Protein AF-A0A708UEP5-F1 (afdb_monomer)

Mean predicted aligned error: 2.17 Å

Foldseek 3Di:
DDDDPVVVVVCVVPHDFAKDFDFDADPVRDTDWDQACDDDVHRDTGTDMDTADVPRDPVNRVVD

InterPro domains:
  IPR000086 NUDIX hydrolase domain [PF00293] (21-64)
  IPR015797 NUDIX hydrolase-like domain superfamily [SSF55811] (2-64)

Sequence (64 aa):
MFLRQEDFAAVVRATPLISLDFIVENGQGEILLGQRLNRPAQGYWFVPGGRVCKDETLEAAFAR

Organism: Salmonella typhimurium (NCBI:txid90371)

Nearest PDB structures (foldseek):
  1rya-assembly1_B  TM=1.008E+00  e=7.166E-08  Escherichia coli
  2i8u-assembly1_B  TM=1.011E+00  e=1.491E-07  Escherichia coli
  2gt2-assembly1_A  TM=9.783E-01  e=1.820E-07  Escherichia coli
  2gt2-assembly2_C  TM=9.681E-01  e=1.703E-07  Escherichia coli
  2gt4-assembly2_C-2  TM=9.861E-01  e=3.786E-07  Escherichia coli K-12

Solvent-accessible surface area (backbone atoms only — not comparable to full-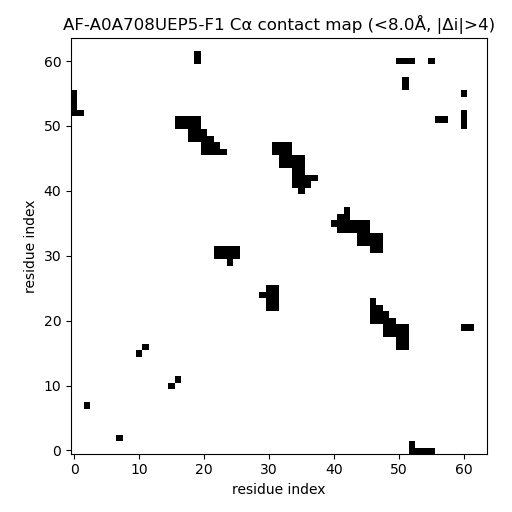atom values): 4128 Å² total; per-residue (Å²): 93,90,68,58,71,70,59,45,53,50,44,69,74,74,45,88,84,55,69,50,74,45,91,45,70,50,100,83,75,47,72,54,64,44,71,31,88,51,81,78,69,51,74,37,74,37,59,53,65,50,69,55,39,71,96,52,52,70,70,59,51,73,76,106

Structure (mmCIF, N/CA/C/O backbone):
data_AF-A0A708UEP5-F1
#
_entry.id   AF-A0A708UEP5-F1
#
loop_
_atom_site.group_PDB
_atom_site.id
_atom_site.type_symbol
_atom_site.label_atom_id
_atom_site.label_alt_id
_atom_site.label_comp_id
_atom_site.label_asym_id
_atom_site.label_entity_id
_atom_site.label_seq_id
_atom_site.pdbx_PDB_ins_code
_atom_site.Cartn_x
_atom_site.Cartn_y
_atom_site.Cartn_z
_atom_site.occupancy
_atom_site.B_iso_or_equiv
_atom_site.auth_seq_id
_atom_site.auth_comp_id
_atom_site.auth_asym_id
_atom_site.auth_atom_id
_atom_site.pdbx_PDB_model_num
ATOM 1 N N . MET A 1 1 ? 8.660 7.867 -8.276 1.00 91.75 1 MET A N 1
ATOM 2 C CA . MET A 1 1 ? 8.310 7.568 -9.689 1.00 91.75 1 MET A CA 1
ATOM 3 C C . MET A 1 1 ? 6.986 6.804 -9.807 1.00 91.75 1 MET A C 1
ATOM 5 O O . MET A 1 1 ? 6.889 5.680 -9.318 1.00 91.75 1 MET A O 1
ATOM 9 N N . PHE A 1 2 ? 5.984 7.377 -10.487 1.00 95.81 2 PHE A N 1
ATOM 10 C CA . PHE A 1 2 ? 4.805 6.626 -10.940 1.00 95.81 2 PHE A CA 1
ATOM 11 C C . PHE A 1 2 ? 5.141 5.857 -12.221 1.00 95.81 2 PHE A C 1
ATOM 13 O O . PHE A 1 2 ? 5.730 6.411 -13.144 1.00 95.81 2 PHE A O 1
ATOM 20 N N . LEU A 1 3 ? 4.809 4.566 -12.244 1.00 97.31 3 LEU A N 1
ATOM 21 C CA . LEU A 1 3 ? 5.126 3.668 -13.353 1.00 97.31 3 LEU A CA 1
ATOM 22 C C . LEU A 1 3 ? 3.968 3.622 -14.348 1.00 97.31 3 LEU A C 1
ATOM 24 O O . LEU A 1 3 ? 2.808 3.775 -13.962 1.00 97.31 3 LEU A O 1
ATOM 28 N N . ARG A 1 4 ? 4.285 3.337 -15.613 1.00 98.12 4 ARG A N 1
ATOM 29 C CA . ARG A 1 4 ? 3.278 2.953 -16.607 1.00 98.12 4 ARG A CA 1
ATOM 30 C C . ARG A 1 4 ? 2.625 1.639 -16.175 1.00 98.12 4 ARG A C 1
ATOM 32 O O . ARG A 1 4 ? 3.232 0.837 -15.464 1.00 98.12 4 ARG A O 1
ATOM 39 N N . GLN A 1 5 ? 1.393 1.404 -16.619 1.00 97.56 5 GLN A N 1
ATOM 40 C CA . GLN A 1 5 ? 0.590 0.267 -16.160 1.00 97.56 5 GLN A CA 1
ATOM 41 C C . GLN A 1 5 ? 1.275 -1.092 -16.387 1.00 97.56 5 GLN A C 1
ATOM 43 O O . GLN A 1 5 ? 1.225 -1.954 -15.511 1.00 97.56 5 GLN A O 1
ATOM 48 N N . GLU A 1 6 ? 1.926 -1.282 -17.537 1.00 98.19 6 GLU A N 1
ATOM 49 C CA . GLU A 1 6 ? 2.640 -2.521 -17.876 1.00 98.19 6 GLU A CA 1
ATOM 50 C C . GLU A 1 6 ? 3.808 -2.805 -16.922 1.00 98.19 6 GLU A C 1
ATOM 52 O O . GLU A 1 6 ? 3.917 -3.912 -16.385 1.00 98.19 6 GLU A O 1
ATOM 57 N N . ASP A 1 7 ? 4.603 -1.775 -16.627 1.00 98.19 7 ASP A N 1
ATOM 58 C CA . ASP A 1 7 ? 5.742 -1.853 -15.716 1.00 98.19 7 ASP A CA 1
ATOM 59 C C . ASP A 1 7 ? 5.258 -2.110 -14.282 1.00 98.19 7 ASP A C 1
ATOM 61 O O . ASP A 1 7 ? 5.791 -2.966 -13.576 1.00 98.19 7 ASP A O 1
ATOM 65 N N . PHE A 1 8 ? 4.191 -1.425 -13.854 1.00 98.12 8 PHE A N 1
ATOM 66 C CA . PHE A 1 8 ? 3.620 -1.632 -12.525 1.0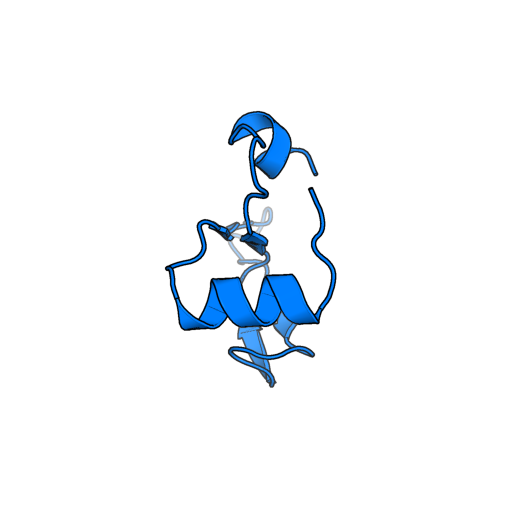0 98.12 8 PHE A CA 1
ATOM 67 C C . PHE A 1 8 ? 3.057 -3.047 -12.355 1.00 98.12 8 PHE A C 1
ATOM 69 O O . PHE A 1 8 ? 3.293 -3.684 -11.329 1.00 98.12 8 PHE A O 1
ATOM 76 N N . ALA A 1 9 ? 2.368 -3.579 -13.366 1.00 98.19 9 ALA A N 1
ATOM 77 C CA . ALA A 1 9 ? 1.859 -4.945 -13.331 1.00 98.19 9 ALA A CA 1
ATOM 78 C C . ALA A 1 9 ? 2.992 -5.983 -13.245 1.00 98.19 9 ALA A C 1
ATOM 80 O O . ALA A 1 9 ? 2.838 -6.994 -12.561 1.00 98.19 9 ALA A O 1
ATOM 81 N N . ALA A 1 10 ? 4.126 -5.744 -13.914 1.00 98.44 10 ALA A N 1
ATOM 82 C CA . ALA A 1 10 ? 5.304 -6.600 -13.795 1.00 98.44 10 ALA A CA 1
ATOM 83 C C . ALA A 1 10 ? 5.886 -6.577 -12.373 1.00 98.44 10 ALA A C 1
ATOM 85 O O . ALA A 1 10 ? 6.142 -7.641 -11.813 1.00 98.44 10 ALA A O 1
ATOM 86 N N . VAL A 1 11 ? 6.003 -5.394 -11.760 1.00 98.19 11 VAL A N 1
ATOM 87 C CA . VAL A 1 11 ? 6.454 -5.241 -10.366 1.00 98.19 11 VAL A CA 1
ATOM 88 C C . VAL A 1 11 ? 5.534 -5.996 -9.405 1.00 98.19 11 VAL A C 1
ATOM 90 O O . VAL A 1 11 ? 6.022 -6.810 -8.630 1.00 98.19 11 VAL A O 1
ATOM 93 N N . VAL A 1 12 ? 4.212 -5.806 -9.504 1.00 98.06 12 VAL A N 1
ATOM 94 C CA . VAL A 1 12 ? 3.225 -6.480 -8.633 1.00 98.06 12 VAL A CA 1
ATOM 95 C C . VAL A 1 12 ? 3.325 -8.009 -8.713 1.00 98.06 12 VAL A C 1
ATOM 97 O O . VAL A 1 12 ? 3.090 -8.685 -7.716 1.00 98.06 12 VAL A O 1
ATOM 100 N N . ARG A 1 13 ? 3.673 -8.571 -9.879 1.00 98.31 13 ARG A N 1
ATOM 101 C CA . ARG A 1 13 ? 3.858 -10.024 -10.037 1.00 98.31 13 ARG A CA 1
ATOM 102 C C . ARG A 1 13 ? 5.175 -10.538 -9.462 1.00 98.31 13 ARG A C 1
ATOM 104 O O . ARG A 1 13 ? 5.228 -11.690 -9.047 1.00 98.31 13 ARG A O 1
ATOM 111 N N . ALA A 1 14 ? 6.234 -9.737 -9.524 1.00 98.25 14 ALA A N 1
ATOM 112 C CA . ALA A 1 14 ? 7.598 -10.219 -9.324 1.00 98.25 14 ALA A CA 1
ATOM 113 C C . ALA A 1 14 ? 8.179 -9.898 -7.942 1.00 98.25 14 ALA A C 1
ATOM 115 O O . ALA A 1 14 ? 9.128 -10.555 -7.521 1.00 98.25 14 ALA A O 1
ATOM 116 N N . THR A 1 15 ? 7.656 -8.889 -7.244 1.00 97.50 15 THR A N 1
ATOM 117 C CA . THR A 1 15 ? 8.224 -8.422 -5.974 1.00 97.50 15 THR A CA 1
ATOM 118 C C . THR A 1 15 ? 7.138 -7.892 -5.038 1.00 97.50 15 THR A C 1
ATOM 120 O O . THR A 1 15 ? 6.132 -7.352 -5.507 1.00 97.50 15 THR A O 1
ATOM 123 N N . PRO A 1 16 ? 7.323 -7.990 -3.708 1.00 98.06 16 PRO A N 1
ATOM 124 C CA . PRO A 1 16 ? 6.481 -7.270 -2.762 1.00 98.06 16 PRO A CA 1
ATOM 125 C C . PRO A 1 16 ? 6.516 -5.756 -3.012 1.00 98.06 16 PRO A C 1
ATOM 127 O O . PRO A 1 16 ? 7.531 -5.196 -3.439 1.00 98.06 16 PRO A O 1
ATOM 130 N N . LEU A 1 17 ? 5.397 -5.100 -2.702 1.00 98.19 17 LEU A N 1
ATOM 131 C CA . LEU A 1 17 ? 5.318 -3.646 -2.599 1.00 98.19 17 LEU A CA 1
ATOM 132 C C . LEU A 1 17 ? 5.634 -3.214 -1.164 1.00 98.19 17 LEU A C 1
ATOM 134 O O . LEU A 1 17 ? 5.257 -3.893 -0.214 1.00 98.19 17 LEU A O 1
ATOM 138 N N . ILE A 1 18 ? 6.279 -2.057 -1.026 1.00 98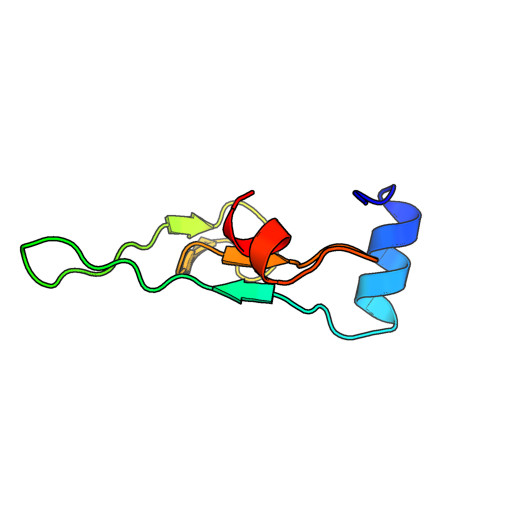.19 18 ILE A N 1
ATOM 139 C CA . ILE A 1 18 ? 6.478 -1.376 0.258 1.00 98.19 18 ILE A CA 1
ATOM 140 C C . ILE A 1 18 ? 5.386 -0.314 0.377 1.00 98.19 18 ILE A C 1
ATOM 142 O O . ILE A 1 18 ? 5.172 0.445 -0.572 1.00 98.19 18 ILE A O 1
ATOM 146 N N . SER A 1 19 ? 4.687 -0.257 1.508 1.00 98.12 19 SER A N 1
ATOM 147 C CA . SER A 1 19 ? 3.590 0.686 1.739 1.00 98.12 19 SER A CA 1
ATOM 148 C C . SER A 1 19 ? 3.602 1.276 3.142 1.00 98.12 19 SER A C 1
ATOM 150 O O . SER A 1 19 ? 4.189 0.711 4.062 1.00 98.12 19 SER A O 1
ATOM 152 N N . LEU A 1 20 ? 2.937 2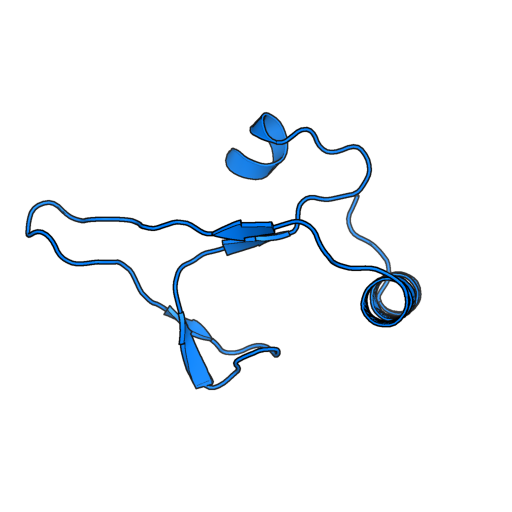.422 3.268 1.00 98.62 20 LEU A N 1
ATOM 153 C CA . LEU A 1 20 ? 2.576 3.058 4.525 1.00 98.62 20 LEU A CA 1
ATOM 154 C C . LEU A 1 20 ? 1.057 2.976 4.676 1.00 98.62 20 LEU A C 1
ATOM 156 O O . LEU A 1 20 ? 0.333 3.346 3.750 1.00 98.62 20 LEU A O 1
ATOM 160 N N . ASP A 1 21 ? 0.613 2.521 5.842 1.00 98.38 21 ASP A N 1
ATOM 161 C CA . ASP A 1 21 ? -0.789 2.515 6.254 1.00 98.38 21 ASP A CA 1
ATOM 162 C C . ASP A 1 21 ? -0.953 3.451 7.454 1.00 98.38 21 ASP A C 1
ATOM 164 O O . ASP A 1 21 ? -0.077 3.537 8.319 1.00 98.38 21 ASP A O 1
ATOM 168 N N . PHE A 1 22 ? -2.079 4.159 7.506 1.00 98.50 22 PHE A N 1
ATOM 169 C CA . PHE A 1 22 ? -2.313 5.225 8.470 1.00 98.50 22 PHE A CA 1
ATOM 170 C C . PHE A 1 22 ? -3.471 4.882 9.399 1.00 98.50 22 PHE A C 1
ATOM 172 O O . PHE A 1 22 ? -4.635 4.869 9.001 1.00 98.50 22 PHE A O 1
ATOM 179 N N . ILE A 1 23 ? -3.153 4.669 10.672 1.00 98.50 23 IL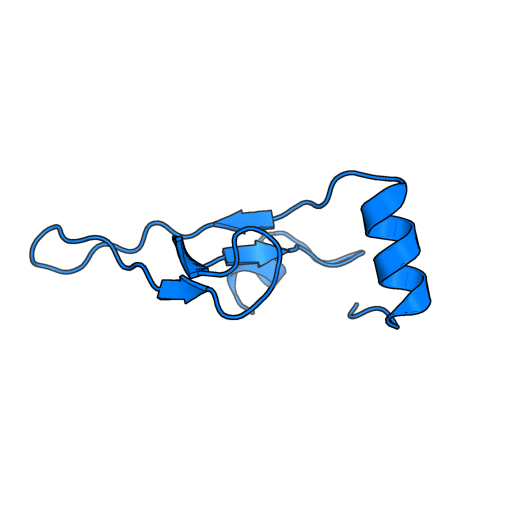E A N 1
ATOM 180 C CA . ILE A 1 23 ? -4.152 4.613 11.737 1.00 98.50 23 ILE A CA 1
ATOM 181 C C . ILE A 1 23 ? -4.401 6.054 12.182 1.00 98.50 23 ILE A C 1
ATOM 183 O O . ILE A 1 23 ? -3.585 6.639 12.890 1.00 98.50 23 ILE A O 1
ATOM 187 N N . VAL A 1 24 ? -5.498 6.642 11.704 1.00 98.50 24 VAL A N 1
ATOM 188 C CA . VAL A 1 24 ? -5.869 8.028 12.016 1.00 98.50 24 VAL A CA 1
ATOM 189 C C . VAL A 1 24 ? -7.003 8.014 13.026 1.00 98.50 24 VAL A C 1
ATOM 191 O O . VAL A 1 24 ? -8.100 7.553 12.714 1.00 98.50 24 VAL A O 1
ATOM 194 N N . GLU A 1 25 ? -6.721 8.523 14.220 1.00 98.69 25 GLU A N 1
ATOM 195 C CA . GLU A 1 25 ? -7.665 8.620 15.331 1.00 98.69 25 GLU A CA 1
ATOM 196 C C . GLU A 1 25 ? -8.223 10.047 15.436 1.00 98.69 25 GLU A C 1
ATOM 198 O O . GLU A 1 25 ? -7.486 11.026 15.283 1.00 98.69 25 GLU A O 1
ATOM 203 N N . ASN A 1 26 ? -9.529 10.183 15.674 1.00 98.38 26 ASN A N 1
ATOM 204 C CA . ASN A 1 26 ? -10.156 11.477 15.950 1.00 98.38 26 ASN A CA 1
ATOM 205 C C . ASN A 1 26 ? -10.208 11.777 17.463 1.00 98.38 26 ASN A C 1
ATOM 207 O O . ASN A 1 26 ? -9.869 10.946 18.298 1.00 98.38 26 ASN A O 1
ATOM 211 N N . GLY A 1 27 ? -10.689 12.963 17.850 1.00 98.62 27 GLY A N 1
ATOM 212 C CA . GLY A 1 27 ? -10.790 13.348 19.268 1.00 98.62 27 GLY A CA 1
ATOM 213 C C . GLY A 1 27 ? -11.774 12.525 20.118 1.00 98.62 27 GLY A C 1
ATOM 214 O O . GLY A 1 27 ? -11.881 12.780 21.314 1.00 98.62 27 GLY A O 1
ATOM 215 N N . GLN A 1 28 ? -12.510 11.581 19.522 1.00 98.50 28 GLN A N 1
ATOM 216 C CA . GLN A 1 28 ? -13.465 10.691 20.193 1.00 98.50 28 GLN A CA 1
ATOM 217 C C . GLN A 1 28 ? -12.946 9.246 20.312 1.00 98.50 28 GLN A C 1
ATOM 219 O O . GLN A 1 28 ? -13.648 8.397 20.857 1.00 98.50 28 GLN A O 1
ATOM 224 N N . GLY A 1 29 ? -11.733 8.957 19.829 1.00 98.31 29 GLY A N 1
ATOM 225 C CA . GLY A 1 29 ? -11.152 7.612 19.847 1.00 98.31 29 GLY A CA 1
ATOM 226 C C . GLY A 1 29 ? -11.597 6.709 18.694 1.00 98.31 29 GLY A C 1
ATOM 227 O O . GLY A 1 29 ? -11.417 5.493 18.751 1.00 98.31 29 GLY A O 1
ATOM 228 N N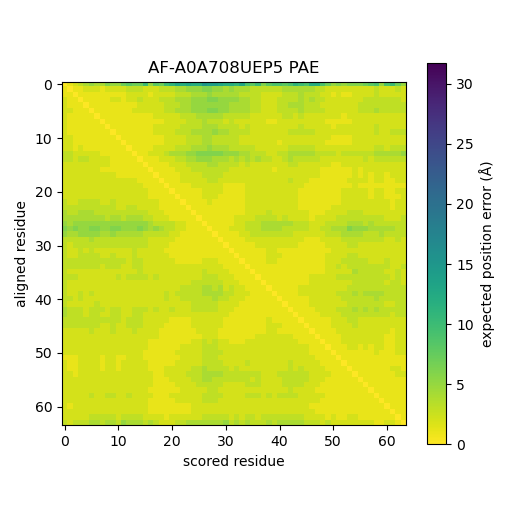 . GLU A 1 30 ? -12.203 7.273 17.647 1.00 98.69 30 GLU A N 1
ATOM 229 C CA . GLU A 1 30 ? -12.630 6.522 16.463 1.00 98.69 30 GLU A CA 1
ATOM 230 C C . GLU A 1 30 ? -11.528 6.500 15.398 1.00 98.69 30 GLU A C 1
ATOM 232 O O . GLU A 1 30 ? -10.782 7.470 15.244 1.00 98.69 30 GLU A O 1
ATOM 237 N N . ILE A 1 31 ? -11.466 5.417 14.615 1.00 98.69 31 ILE A N 1
ATOM 238 C CA . ILE A 1 31 ? -10.463 5.231 13.558 1.00 98.69 31 ILE A CA 1
ATOM 239 C C . ILE A 1 31 ? -11.054 5.502 12.177 1.00 98.69 31 ILE A C 1
ATOM 241 O O . ILE A 1 31 ? -12.100 4.962 11.809 1.00 98.69 31 ILE A O 1
ATOM 245 N N . LEU A 1 32 ? -10.339 6.294 11.377 1.00 98.69 32 LEU A N 1
ATOM 246 C CA . LEU A 1 32 ? -10.702 6.565 9.992 1.00 98.69 32 LEU A CA 1
ATOM 247 C C . LEU A 1 32 ? -10.571 5.306 9.129 1.00 98.69 32 LEU A C 1
ATOM 249 O O . LEU A 1 32 ? -9.486 4.746 8.965 1.00 98.69 32 LEU A O 1
ATOM 253 N N . LEU A 1 33 ? -11.678 4.934 8.493 1.00 98.69 33 LEU A N 1
ATOM 254 C CA . LEU A 1 33 ? -11.733 3.896 7.474 1.00 98.69 33 LEU A CA 1
ATOM 255 C C . LEU A 1 33 ? -12.427 4.437 6.223 1.00 98.69 33 LEU A C 1
ATOM 257 O O . LEU A 1 33 ? -13.388 5.199 6.306 1.00 98.69 33 LEU A O 1
ATOM 261 N N . GLY A 1 34 ? -11.963 3.999 5.056 1.00 98.44 34 GLY A N 1
ATOM 262 C CA . GLY A 1 34 ? -12.619 4.240 3.775 1.00 98.44 34 GLY A CA 1
ATOM 263 C C . GLY A 1 34 ? -13.046 2.930 3.124 1.00 98.44 34 GLY A C 1
ATOM 264 O O . GLY A 1 34 ? -12.310 1.941 3.170 1.00 98.44 34 GLY A O 1
ATOM 265 N N . GLN A 1 35 ? -14.216 2.912 2.482 1.00 98.38 35 GLN A N 1
ATOM 266 C CA . GLN A 1 35 ? -14.618 1.772 1.661 1.00 98.38 35 GLN A CA 1
ATOM 267 C C . GLN A 1 35 ? -13.875 1.805 0.318 1.00 98.38 35 GLN A C 1
ATOM 269 O O . GLN A 1 35 ? -14.023 2.730 -0.482 1.00 98.38 35 GLN A O 1
ATOM 274 N N . ARG A 1 36 ? -13.043 0.794 0.060 1.00 98.44 36 ARG A N 1
ATOM 275 C CA . ARG A 1 36 ? -12.136 0.780 -1.095 1.00 98.44 36 ARG A CA 1
ATOM 276 C C . ARG A 1 36 ? -12.880 0.563 -2.411 1.00 98.44 36 ARG A C 1
ATOM 278 O O . ARG A 1 36 ? -13.528 -0.462 -2.603 1.00 98.44 36 ARG A O 1
ATOM 285 N N . LEU A 1 37 ? -12.675 1.460 -3.374 1.00 98.25 37 LEU A N 1
ATOM 286 C CA . LEU A 1 37 ? -13.205 1.311 -4.739 1.00 98.25 37 LEU A CA 1
ATOM 287 C C . LEU A 1 37 ? -12.287 0.505 -5.667 1.00 98.25 37 LEU A C 1
ATOM 289 O O . LEU A 1 37 ? -12.750 -0.034 -6.669 1.00 98.25 37 LEU A O 1
ATOM 293 N N . ASN A 1 38 ? -11.000 0.392 -5.332 1.00 97.69 38 ASN 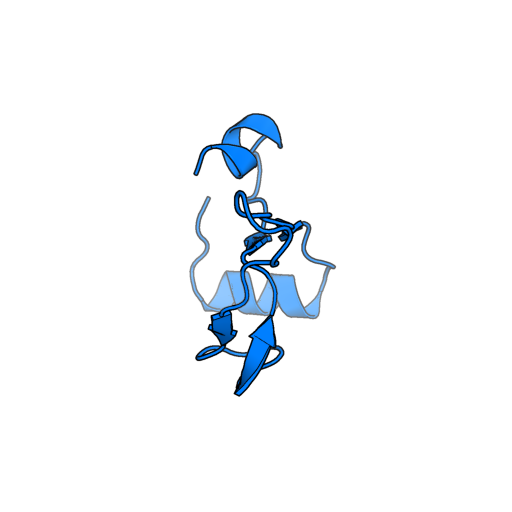A N 1
ATOM 294 C CA . ASN A 1 38 ? -9.981 -0.245 -6.165 1.00 97.69 38 ASN A CA 1
ATOM 295 C C . ASN A 1 38 ? -9.526 -1.578 -5.570 1.00 97.69 38 ASN A C 1
ATOM 297 O O . ASN A 1 38 ? -9.461 -1.733 -4.350 1.00 97.69 38 ASN A O 1
ATOM 301 N N . ARG A 1 39 ? -9.140 -2.524 -6.434 1.00 96.88 39 ARG A N 1
ATOM 302 C CA . ARG A 1 39 ? -8.424 -3.737 -6.010 1.00 96.88 39 ARG A CA 1
ATOM 303 C C . ARG A 1 39 ? -6.999 -3.378 -5.561 1.00 96.88 39 ARG A C 1
ATOM 305 O O . ARG A 1 39 ? -6.433 -2.421 -6.088 1.00 96.88 39 ARG A O 1
ATOM 312 N N . PRO A 1 40 ? -6.386 -4.146 -4.645 1.00 96.56 40 PRO A N 1
ATOM 313 C CA . PRO A 1 40 ? -6.948 -5.264 -3.873 1.00 96.56 40 PRO A CA 1
ATOM 314 C C . PRO A 1 40 ? -7.910 -4.794 -2.769 1.00 96.56 40 PRO A C 1
ATOM 316 O O . PRO A 1 40 ? -8.060 -3.592 -2.560 1.00 96.56 40 PRO A O 1
ATOM 319 N N . ALA A 1 41 ? -8.564 -5.740 -2.082 1.00 96.69 41 ALA A N 1
ATOM 320 C CA . ALA A 1 41 ? -9.528 -5.474 -1.001 1.00 96.69 41 ALA A CA 1
ATOM 321 C C . ALA A 1 41 ? -10.663 -4.504 -1.396 1.00 96.69 41 ALA A C 1
ATOM 323 O O . ALA A 1 41 ? -11.153 -3.727 -0.583 1.00 96.69 41 ALA A O 1
ATOM 324 N N . GLN A 1 42 ? -11.074 -4.534 -2.665 1.00 98.19 42 GLN A N 1
ATOM 325 C CA . GLN A 1 42 ? -12.194 -3.742 -3.169 1.00 98.19 42 GLN A CA 1
ATOM 326 C C . GLN A 1 42 ? -13.482 -4.102 -2.413 1.00 98.19 42 GLN A C 1
ATOM 328 O O . GLN A 1 42 ? -13.765 -5.279 -2.208 1.00 98.19 42 GLN A O 1
ATOM 333 N N . GLY A 1 43 ? -14.252 -3.094 -2.010 1.00 98.12 43 GLY A N 1
ATOM 334 C CA . GLY A 1 43 ? -15.500 -3.237 -1.257 1.00 98.12 43 GLY A CA 1
ATOM 335 C C . GLY A 1 43 ? -15.335 -3.309 0.265 1.00 98.12 43 GLY A C 1
ATOM 336 O O . GLY A 1 43 ? -16.327 -3.144 0.973 1.00 98.12 43 GLY A O 1
ATOM 337 N N . TYR A 1 44 ? -14.112 -3.492 0.776 1.00 98.56 44 TYR A N 1
ATOM 338 C CA . TYR A 1 44 ? -13.832 -3.533 2.214 1.00 98.56 44 TYR A CA 1
ATOM 339 C C . TYR A 1 44 ? -13.589 -2.135 2.788 1.00 98.56 44 TYR A C 1
ATOM 341 O O . TYR A 1 44 ? -13.056 -1.256 2.106 1.00 98.56 44 TYR A O 1
ATOM 349 N N . TRP A 1 45 ? -13.932 -1.965 4.066 1.00 98.50 45 TRP A N 1
ATOM 350 C CA . TRP A 1 45 ? -13.461 -0.853 4.889 1.00 98.50 45 TRP A CA 1
ATOM 351 C C . TRP A 1 45 ? -11.994 -1.074 5.243 1.00 98.50 45 TRP A C 1
ATOM 353 O O . TRP A 1 45 ? -11.625 -2.148 5.717 1.00 98.50 45 TRP A O 1
ATOM 363 N N . PHE A 1 46 ? -11.158 -0.077 4.976 1.00 98.38 46 PHE A N 1
ATOM 364 C CA . PHE A 1 46 ? -9.714 -0.175 5.151 1.00 98.38 46 PHE A CA 1
ATOM 365 C C . PHE A 1 46 ? -9.141 1.163 5.609 1.00 98.38 46 PHE A C 1
ATOM 367 O O . PHE A 1 46 ? -9.712 2.217 5.316 1.00 98.38 46 PHE A O 1
ATOM 374 N N . VAL A 1 47 ? -8.003 1.118 6.294 1.00 98.38 47 VAL A N 1
ATOM 375 C CA . VAL A 1 47 ? -7.250 2.327 6.637 1.00 98.38 47 VAL A CA 1
ATOM 376 C C . VAL A 1 47 ? -6.748 3.032 5.368 1.00 98.38 47 VAL A C 1
ATOM 378 O O . VAL A 1 47 ? -6.499 2.377 4.347 1.00 98.38 47 VAL A O 1
ATOM 381 N N . PRO A 1 48 ? -6.602 4.366 5.381 1.00 98.38 48 PRO A N 1
ATOM 382 C CA . PRO A 1 48 ? -5.883 5.064 4.328 1.00 98.38 48 PRO A CA 1
ATOM 383 C C . PRO A 1 48 ? -4.438 4.567 4.249 1.00 98.38 48 PRO A C 1
ATOM 385 O O . PRO A 1 48 ? -3.812 4.282 5.267 1.00 98.38 48 PRO A O 1
ATOM 388 N N . GLY A 1 49 ? -3.899 4.484 3.040 1.00 98.00 49 GLY A N 1
ATOM 389 C CA . GLY A 1 49 ? -2.539 4.012 2.832 1.00 98.00 49 GLY A CA 1
ATOM 390 C C . GLY A 1 49 ? -2.125 4.069 1.372 1.00 98.00 49 GLY A C 1
ATOM 391 O O . GLY A 1 49 ? -2.948 4.267 0.469 1.00 98.00 49 GLY A O 1
ATOM 392 N N . GLY A 1 50 ? -0.831 3.897 1.134 1.00 97.62 50 GLY A N 1
ATOM 393 C CA . GLY A 1 50 ? -0.238 4.006 -0.190 1.00 97.62 50 GLY A CA 1
ATOM 394 C C . GLY A 1 50 ? 1.144 3.376 -0.271 1.00 97.62 50 GLY A C 1
ATOM 395 O O . GLY A 1 50 ? 1.822 3.165 0.730 1.00 97.62 50 GLY A O 1
ATOM 396 N N . ARG A 1 51 ? 1.576 3.055 -1.493 1.00 98.00 51 ARG A N 1
ATOM 397 C CA . ARG A 1 51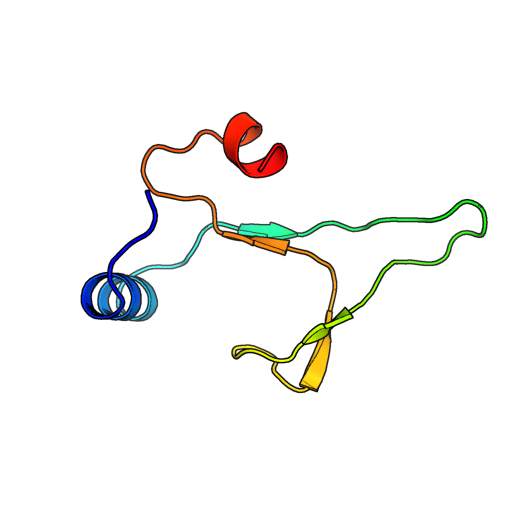 ? 2.909 2.488 -1.727 1.00 98.00 51 ARG A CA 1
ATOM 398 C C . ARG A 1 51 ? 3.995 3.564 -1.729 1.00 98.00 51 ARG A C 1
ATOM 400 O O . ARG A 1 51 ? 3.758 4.680 -2.196 1.00 98.00 51 ARG A O 1
ATOM 407 N N . VAL A 1 52 ? 5.193 3.169 -1.321 1.00 98.44 52 VAL A N 1
ATOM 408 C CA . VAL A 1 52 ? 6.438 3.915 -1.525 1.00 98.44 52 VAL A CA 1
ATOM 409 C C . VAL A 1 52 ? 6.899 3.701 -2.968 1.00 98.44 52 VAL A C 1
ATOM 411 O O . VAL A 1 52 ? 6.847 2.589 -3.509 1.00 98.44 52 VAL A O 1
ATOM 414 N N . CYS A 1 53 ? 7.304 4.772 -3.640 1.00 98.19 53 CYS A N 1
ATOM 415 C CA . CYS A 1 53 ? 7.790 4.714 -5.011 1.00 98.19 53 CYS A CA 1
ATOM 416 C C . CYS A 1 53 ? 9.296 4.413 -5.089 1.00 98.19 53 CYS A C 1
ATOM 418 O O . CYS A 1 53 ? 10.043 4.609 -4.139 1.00 98.19 53 CYS A O 1
ATOM 420 N N . LYS A 1 54 ? 9.769 3.969 -6.265 1.00 97.62 54 LYS A N 1
ATOM 421 C CA . LYS A 1 54 ? 11.209 3.796 -6.513 1.00 97.62 54 LYS A CA 1
ATOM 422 C C . LYS A 1 54 ? 11.951 5.115 -6.253 1.00 97.62 54 LYS A C 1
ATOM 424 O O . LYS A 1 54 ? 11.500 6.156 -6.742 1.00 97.62 54 LYS A O 1
ATOM 429 N N . ASP A 1 55 ? 13.048 5.005 -5.504 1.00 98.19 55 ASP A N 1
ATOM 430 C CA . ASP A 1 55 ? 13.942 6.083 -5.057 1.00 98.19 55 ASP A CA 1
ATOM 431 C C . ASP A 1 55 ? 13.256 7.174 -4.210 1.00 98.19 55 ASP A C 1
ATOM 433 O O . ASP A 1 55 ? 13.787 8.267 -4.043 1.00 98.19 55 ASP A O 1
ATOM 437 N N . GLU A 1 56 ? 12.073 6.881 -3.657 1.00 98.44 56 GLU A N 1
ATOM 438 C CA . GLU A 1 56 ? 11.375 7.736 -2.692 1.00 98.44 56 GLU A CA 1
ATOM 439 C C . GLU A 1 56 ? 11.834 7.375 -1.270 1.00 98.44 56 GLU A C 1
ATOM 441 O O . GLU A 1 56 ? 11.818 6.199 -0.896 1.00 98.44 56 GLU A O 1
ATOM 446 N N . THR A 1 57 ? 12.251 8.366 -0.473 1.00 98.50 57 THR A N 1
ATOM 447 C CA . THR A 1 57 ? 12.505 8.139 0.960 1.00 98.50 57 THR A CA 1
ATOM 448 C C . THR A 1 57 ? 11.183 7.970 1.708 1.00 98.50 57 THR A C 1
ATOM 450 O O . THR A 1 57 ? 10.127 8.386 1.225 1.00 98.50 57 THR A O 1
ATOM 453 N N . LEU A 1 58 ? 11.214 7.377 2.902 1.00 98.50 58 LEU A N 1
ATOM 454 C CA . LEU A 1 58 ? 9.992 7.177 3.686 1.00 98.50 58 LEU A CA 1
ATOM 455 C C . LEU A 1 58 ? 9.366 8.507 4.125 1.00 98.50 58 LEU A C 1
ATOM 457 O O . LEU A 1 58 ? 8.145 8.626 4.140 1.00 98.50 58 LEU A O 1
ATOM 461 N N . GLU A 1 59 ? 10.182 9.523 4.408 1.00 98.56 59 GLU A N 1
ATOM 462 C CA . GLU A 1 59 ? 9.727 10.870 4.764 1.00 98.56 59 GLU A CA 1
ATOM 463 C C . GLU A 1 59 ? 8.985 11.524 3.596 1.00 98.56 59 GLU A C 1
ATOM 465 O O . GLU A 1 59 ? 7.910 12.094 3.778 1.00 98.56 59 GLU A O 1
ATOM 470 N N . ALA A 1 60 ? 9.527 11.394 2.380 1.00 98.50 60 ALA A N 1
ATOM 471 C CA . ALA A 1 60 ? 8.874 11.893 1.176 1.00 98.50 60 ALA A CA 1
ATOM 472 C C . ALA A 1 60 ? 7.572 11.129 0.881 1.00 98.50 60 ALA A C 1
ATOM 474 O O . ALA A 1 60 ? 6.574 11.743 0.513 1.00 98.50 60 ALA A O 1
ATOM 475 N N . ALA A 1 61 ? 7.559 9.807 1.086 1.00 98.56 61 ALA A N 1
ATOM 476 C CA . ALA A 1 61 ? 6.365 8.983 0.909 1.00 98.56 61 ALA A CA 1
ATOM 477 C C . ALA A 1 61 ? 5.260 9.308 1.925 1.00 98.56 61 ALA A C 1
ATOM 479 O O . ALA A 1 61 ? 4.087 9.247 1.572 1.00 98.56 61 ALA A O 1
ATOM 480 N N . PHE A 1 62 ? 5.622 9.652 3.165 1.00 98.38 62 PHE A N 1
ATOM 481 C CA . PHE A 1 62 ? 4.673 10.054 4.205 1.00 98.38 62 PHE A CA 1
ATOM 482 C C . PHE A 1 62 ? 4.020 11.411 3.903 1.00 98.38 62 PHE A C 1
ATOM 484 O O . PHE A 1 62 ? 2.846 11.607 4.198 1.00 98.38 62 PHE A O 1
ATOM 491 N N . ALA A 1 63 ? 4.767 12.347 3.311 1.00 97.75 63 ALA A N 1
ATOM 492 C CA . ALA A 1 63 ? 4.293 13.705 3.038 1.00 97.75 63 ALA A CA 1
ATOM 493 C C . ALA A 1 63 ? 3.422 13.851 1.769 1.00 97.75 63 ALA A C 1
ATOM 495 O O . ALA A 1 63 ? 2.836 14.916 1.572 1.00 97.75 63 ALA A O 1
ATOM 496 N N . ARG A 1 64 ? 3.373 12.833 0.900 1.00 96.38 64 ARG A N 1
ATOM 497 C CA . ARG A 1 64 ? 2.681 12.849 -0.402 1.00 96.38 64 ARG A CA 1
A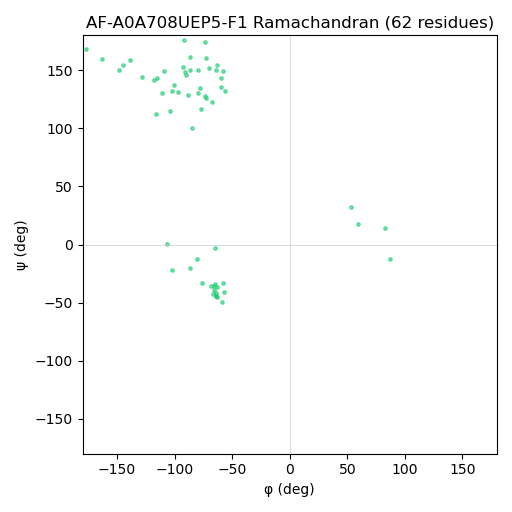TOM 498 C C . ARG A 1 64 ? 1.263 12.290 -0.333 1.00 96.38 64 ARG A C 1
ATOM 500 O O . ARG A 1 64 ? 0.360 12.993 -0.832 1.00 96.38 64 ARG A O 1
#

Secondary structure (DSSP, 8-state):
-PPPHHHHHHHHHHSPPPEEE---B-TTSPBP-EE--SSSSTTSEE--EEEPPTT--HHHHHH-

pLDDT: mean 98.03, std 0.98, range [91.75, 98.69]

Radius of gyration: 13.99 Å; Cα contacts (8 Å, |Δi|>4): 71; chains: 1; bounding box: 29×24×38 Å